Protein AF-A0A3N1GV46-F1 (afdb_monomer)

Nearest PDB structures (foldseek):
  5y3a-assembly1_B  TM=6.938E-01  e=2.138E+00  Homo sapiens
  4il8-assembly1_A  TM=3.872E-01  e=7.064E-01  Pseudomonas aeruginosa PAO1
  7yh1-assembly2_C  TM=5.218E-01  e=3.033E+00  Promethearchaeum syntrophicum
  5mu7-assembly1_B  TM=4.506E-01  e=2.699E+00  Thermochaetoides thermophila DSM 1495
  2jpi-assembly1_A  TM=4.445E-01  e=5.125E+00  Pseudomonas aeruginosa

Organism: NCBI:txid56438

Solvent-accessible surface area (backbone atoms only — not comparable to full-atom values): 10713 Å² total; per-residue (Å²): 141,81,90,79,85,79,88,83,82,91,84,86,89,78,87,88,81,92,84,92,83,83,91,81,85,84,89,85,82,87,80,92,77,90,80,89,81,89,81,92,83,83,88,81,92,72,95,78,88,79,86,77,87,80,80,81,73,91,68,75,96,71,58,92,41,72,55,51,44,48,64,74,74,33,55,74,33,78,91,66,43,47,91,89,59,29,46,24,23,43,43,73,47,49,33,68,58,51,49,56,55,51,49,74,80,43,79,56,83,31,64,53,72,61,96,68,34,34,42,37,34,41,90,66,34,26,44,35,24,24,75,38,99,67,25,15,32,36,34,35,25,45,41,86,66,41,50,83,76,43,39,95,78,38,65,91,57,55,85,133

Radius of gyration: 30.18 Å; Cα contacts (8 Å, |Δi|>4): 181; chains: 1; bounding box: 84×54×60 Å

Structure (mmCIF, N/CA/C/O backbone):
data_AF-A0A3N1GV46-F1
#
_entry.id   AF-A0A3N1GV46-F1
#
loop_
_atom_site.group_PDB
_atom_site.id
_atom_site.type_symbol
_atom_site.label_atom_id
_atom_site.label_alt_id
_atom_site.label_comp_id
_atom_site.label_asym_id
_atom_site.label_entity_id
_atom_site.label_seq_id
_atom_site.pdbx_PDB_ins_code
_atom_site.Cartn_x
_atom_site.Cartn_y
_atom_site.Cartn_z
_atom_site.occupancy
_atom_site.B_iso_or_equiv
_atom_site.auth_seq_id
_atom_site.auth_comp_id
_atom_site.auth_asym_id
_atom_site.auth_atom_id
_atom_site.pdbx_PDB_model_num
ATOM 1 N N . MET A 1 1 ? -39.022 -1.687 -25.847 1.00 42.69 1 MET A N 1
ATOM 2 C CA . MET A 1 1 ? -40.200 -2.051 -25.026 1.00 42.69 1 MET A CA 1
ATOM 3 C C . MET A 1 1 ? -40.190 -1.219 -23.746 1.00 42.69 1 MET A C 1
ATOM 5 O O . MET A 1 1 ? -39.346 -1.447 -22.895 1.00 42.69 1 MET A O 1
ATOM 9 N N . ARG A 1 2 ? -41.051 -0.196 -23.643 1.00 43.94 2 ARG A N 1
ATOM 10 C CA . ARG A 1 2 ? -41.161 0.703 -22.477 1.00 43.94 2 ARG A CA 1
ATOM 11 C C . ARG A 1 2 ? -42.518 0.447 -21.815 1.00 43.94 2 ARG A C 1
ATOM 13 O O . ARG A 1 2 ? -43.544 0.638 -22.466 1.00 43.94 2 ARG A O 1
ATOM 20 N N . LYS A 1 3 ? -42.538 -0.031 -20.566 1.00 54.09 3 LYS A N 1
ATOM 21 C CA . LYS A 1 3 ? -43.788 -0.243 -19.820 1.00 54.09 3 LYS A CA 1
ATOM 22 C C . LYS A 1 3 ? -44.306 1.105 -19.309 1.00 54.09 3 LYS A C 1
ATOM 24 O O . LYS A 1 3 ? -43.687 1.741 -18.465 1.00 54.09 3 LYS A O 1
ATOM 29 N N . ARG A 1 4 ? -45.427 1.529 -19.899 1.00 46.12 4 ARG A N 1
ATOM 30 C CA . ARG A 1 4 ? -46.268 2.671 -19.520 1.00 46.12 4 ARG A CA 1
ATOM 31 C C . ARG A 1 4 ? -47.042 2.319 -18.247 1.00 46.12 4 ARG A C 1
ATOM 33 O O . ARG A 1 4 ? -47.746 1.312 -18.247 1.00 46.12 4 ARG A O 1
ATOM 40 N N . TRP A 1 5 ? -46.976 3.163 -17.224 1.00 51.38 5 TRP A N 1
ATOM 41 C CA . TRP A 1 5 ? -47.964 3.172 -16.144 1.00 51.38 5 TRP A CA 1
ATOM 42 C C . TRP A 1 5 ? -49.120 4.092 -16.556 1.00 51.38 5 TRP A C 1
ATOM 44 O O . TRP A 1 5 ? -48.890 5.229 -16.967 1.00 51.38 5 TRP A O 1
ATOM 54 N N . ARG A 1 6 ? -50.350 3.564 -16.535 1.00 50.12 6 ARG A N 1
ATOM 55 C CA . ARG A 1 6 ? -51.593 4.323 -16.744 1.00 50.12 6 ARG A CA 1
ATOM 56 C C . ARG A 1 6 ? -52.148 4.751 -15.390 1.00 50.12 6 ARG A C 1
ATOM 58 O O . ARG A 1 6 ? -52.250 3.924 -14.490 1.00 50.12 6 ARG A O 1
ATOM 65 N N . ALA A 1 7 ? -52.533 6.018 -15.308 1.00 49.31 7 ALA A N 1
ATOM 66 C CA . ALA A 1 7 ? -53.398 6.563 -14.273 1.00 49.31 7 ALA A CA 1
ATOM 67 C C . ALA A 1 7 ? -54.827 5.997 -14.384 1.00 49.31 7 ALA A C 1
ATOM 69 O O . ALA A 1 7 ? -55.275 5.659 -15.484 1.00 49.31 7 ALA A O 1
ATOM 70 N N . VAL A 1 8 ? -55.532 5.946 -13.252 1.00 47.25 8 VAL A N 1
ATOM 71 C CA . VAL A 1 8 ? -56.985 5.731 -13.136 1.00 47.25 8 VAL A CA 1
ATOM 72 C C . VAL A 1 8 ? -57.537 6.777 -12.142 1.00 47.25 8 VAL A C 1
ATOM 74 O O . VAL A 1 8 ? -56.803 7.131 -11.216 1.00 47.25 8 VAL A O 1
ATOM 77 N N . PRO A 1 9 ? -58.754 7.325 -12.358 1.00 52.25 9 PRO A N 1
ATOM 78 C CA . PRO A 1 9 ? -59.142 8.663 -11.905 1.00 52.25 9 PRO A CA 1
ATOM 79 C C . PRO A 1 9 ? -60.114 8.707 -10.704 1.00 52.25 9 PRO A C 1
ATOM 81 O O . PRO A 1 9 ? -60.875 7.778 -10.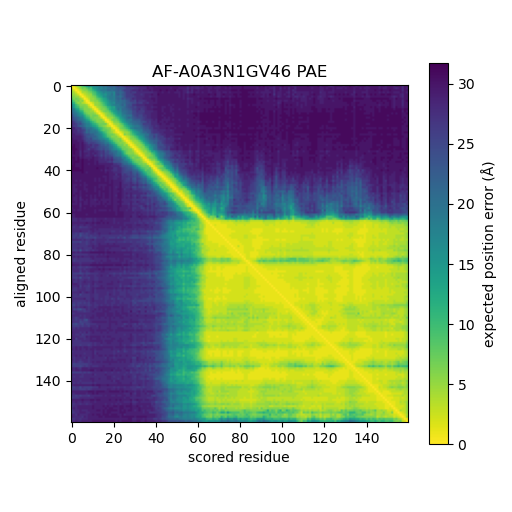467 1.00 52.25 9 PRO A O 1
ATOM 84 N N . GLU A 1 10 ? -60.042 9.834 -9.986 1.00 47.50 10 GLU A N 1
ATOM 85 C CA . GLU A 1 10 ? -61.113 10.784 -9.599 1.00 47.50 10 GLU A CA 1
ATOM 86 C C . GLU A 1 10 ? -62.517 10.289 -9.168 1.00 47.50 10 GLU A C 1
ATOM 88 O O . GLU A 1 10 ? -63.298 9.803 -9.984 1.00 47.50 10 GLU A O 1
ATOM 93 N N . ARG A 1 11 ? -62.880 10.563 -7.902 1.00 40.03 11 ARG A N 1
ATOM 94 C CA . ARG A 1 11 ? -64.019 11.414 -7.450 1.00 40.03 11 ARG A CA 1
ATOM 95 C C . ARG A 1 11 ? -64.126 11.323 -5.919 1.00 40.03 11 ARG A C 1
ATOM 97 O O . ARG A 1 11 ? -64.040 10.220 -5.394 1.00 40.03 11 ARG A O 1
ATOM 104 N N . SER A 1 12 ? -64.127 12.393 -5.124 1.00 45.41 12 SER A N 1
ATOM 105 C CA . SER A 1 12 ? -64.966 13.610 -5.044 1.00 45.41 12 SER A CA 1
ATOM 106 C C . SER A 1 12 ? -66.030 13.490 -3.951 1.00 45.41 12 SER A C 1
ATOM 108 O O . SER A 1 12 ? -66.763 12.509 -3.900 1.00 45.41 12 SER A O 1
ATOM 110 N N . ASP A 1 13 ? -66.116 14.588 -3.196 1.00 40.62 13 ASP A N 1
ATOM 111 C CA . ASP A 1 13 ? -67.254 15.099 -2.422 1.00 40.62 13 ASP A CA 1
ATOM 112 C C . ASP A 1 13 ? -67.422 14.536 -0.996 1.00 40.62 13 ASP A C 1
ATOM 114 O O . ASP A 1 13 ? -67.482 13.336 -0.779 1.00 40.62 13 ASP A O 1
ATOM 118 N N . GLY A 1 14 ? -67.510 15.354 0.054 1.00 38.78 14 GLY A N 1
ATOM 119 C CA . GLY A 1 14 ? -67.586 16.809 0.128 1.00 38.78 14 GLY A CA 1
ATOM 120 C C . GLY A 1 14 ? -67.863 17.272 1.566 1.00 38.78 14 GLY A C 1
ATOM 121 O O . GLY A 1 14 ? -68.133 16.442 2.426 1.00 38.78 14 GLY A O 1
ATOM 122 N N . ALA A 1 15 ? -67.787 18.601 1.743 1.00 37.88 15 ALA A N 1
ATOM 123 C CA . ALA A 1 15 ? -68.471 19.471 2.721 1.00 37.88 15 ALA A CA 1
ATOM 124 C C . ALA A 1 15 ? -68.434 19.074 4.218 1.00 37.88 15 ALA A C 1
ATOM 126 O O . ALA A 1 15 ? -68.828 17.987 4.603 1.00 37.88 15 ALA A O 1
ATOM 127 N N . GLY A 1 16 ? -68.033 19.916 5.168 1.00 35.66 16 GLY A N 1
ATOM 128 C CA . GLY A 1 16 ? -68.146 21.372 5.255 1.00 35.66 16 GLY A CA 1
ATOM 129 C C . GLY A 1 16 ? -68.847 21.710 6.581 1.00 35.66 16 GLY A C 1
ATOM 130 O O . GLY A 1 16 ? -69.889 21.129 6.856 1.00 35.66 16 GLY A O 1
ATOM 131 N N . ALA A 1 17 ? -68.243 22.580 7.397 1.00 41.50 17 ALA A N 1
ATOM 132 C CA . ALA A 1 17 ? -68.831 23.385 8.488 1.00 41.50 17 ALA A CA 1
ATOM 133 C C . ALA A 1 17 ? -67.658 24.137 9.161 1.00 41.50 17 ALA A C 1
ATOM 135 O O . ALA A 1 17 ? -66.679 23.500 9.545 1.00 41.50 17 ALA A O 1
ATOM 136 N N . ASP A 1 18 ? -67.567 25.463 9.006 1.00 39.84 18 ASP A N 1
ATOM 137 C CA . ASP A 1 18 ? -67.978 26.486 9.998 1.00 39.84 18 ASP A CA 1
ATOM 138 C C . ASP A 1 18 ? -67.101 26.454 11.268 1.00 39.84 18 ASP A C 1
ATOM 140 O O . ASP A 1 18 ? -66.971 25.416 11.898 1.00 39.84 18 ASP A O 1
ATOM 144 N N . GLY A 1 19 ? -66.444 27.505 11.761 1.00 37.69 19 GLY A N 1
ATOM 145 C CA . GLY A 1 19 ? -66.450 28.949 11.531 1.00 37.69 19 GLY A CA 1
ATOM 146 C C . GLY A 1 19 ? -65.372 29.593 12.447 1.00 37.69 19 GLY A C 1
ATOM 147 O O . GLY A 1 19 ? -64.599 28.859 13.066 1.00 37.69 19 GLY A O 1
ATOM 148 N N . PRO A 1 20 ? -65.257 30.935 12.520 1.00 54.47 20 PRO A N 1
ATOM 149 C CA . PRO A 1 20 ? -64.061 31.628 13.017 1.00 54.47 20 PRO A CA 1
ATOM 150 C C . PRO A 1 20 ? -64.223 32.284 14.404 1.00 54.47 20 PRO A C 1
ATOM 152 O O . PRO A 1 20 ? -65.126 33.087 14.599 1.00 54.47 20 PRO A O 1
ATOM 155 N N . GLU A 1 21 ? -63.273 32.055 15.315 1.00 47.34 21 GLU A N 1
ATOM 156 C CA . GLU A 1 21 ? -63.052 32.816 16.564 1.00 47.34 21 GLU A CA 1
ATOM 157 C C . GLU A 1 21 ? -61.528 32.775 16.817 1.00 47.34 21 GLU A C 1
ATOM 159 O O . GLU A 1 21 ? -60.940 31.700 16.794 1.00 47.34 21 GLU A O 1
ATOM 164 N N . GLY A 1 22 ? -60.731 33.843 16.867 1.00 38.69 22 GLY A N 1
ATOM 165 C CA . GLY A 1 22 ? -60.801 35.078 17.648 1.00 38.69 22 GLY A CA 1
ATOM 166 C C . GLY A 1 22 ? -59.451 35.182 18.402 1.00 38.69 22 GLY A C 1
ATOM 167 O O . GLY A 1 22 ? -59.038 34.191 19.001 1.00 38.69 22 GLY A O 1
ATOM 168 N N . PRO A 1 23 ? -58.688 36.294 18.347 1.00 50.06 23 PRO A N 1
ATOM 169 C CA . PRO A 1 23 ? -57.376 36.368 18.988 1.00 50.06 23 PRO A CA 1
ATOM 170 C C . PRO A 1 23 ? -57.508 36.813 20.448 1.00 50.06 23 PRO A C 1
ATOM 172 O O . PRO A 1 23 ? -58.008 37.902 20.726 1.00 50.06 23 PRO A O 1
ATOM 175 N N . THR A 1 24 ? -57.003 36.007 21.382 1.00 55.00 24 THR A N 1
ATOM 176 C CA . THR A 1 24 ? -56.784 36.429 22.771 1.00 55.00 24 THR A CA 1
ATOM 177 C C . THR A 1 24 ? -55.295 36.558 23.057 1.00 55.00 24 THR A C 1
ATOM 179 O O . THR A 1 24 ? -54.541 35.586 23.055 1.00 55.00 24 THR A O 1
ATOM 182 N N . ASP A 1 25 ? -54.926 37.812 23.282 1.00 38.62 25 ASP A N 1
ATOM 183 C CA . ASP A 1 25 ? -53.720 38.321 23.919 1.00 38.62 25 ASP A CA 1
ATOM 184 C C . ASP A 1 25 ? -53.505 37.725 25.328 1.00 38.62 25 ASP A C 1
ATOM 186 O O . ASP A 1 25 ? -54.417 37.132 25.904 1.00 38.62 25 ASP A O 1
ATOM 190 N N . SER A 1 26 ? -52.321 37.996 25.889 1.00 41.97 26 SER A N 1
ATOM 191 C CA . SER A 1 26 ? -51.922 38.018 27.309 1.00 41.97 26 SER A CA 1
ATOM 192 C C . SER A 1 26 ? -50.814 37.045 27.761 1.00 41.97 26 SER A C 1
ATOM 194 O O . SER A 1 26 ? -51.025 35.944 28.253 1.00 41.97 26 SER A O 1
ATOM 196 N N . GLY A 1 27 ? -49.579 37.559 27.696 1.00 33.53 27 GLY A N 1
ATOM 197 C CA . GLY A 1 27 ? -48.835 37.915 28.912 1.00 33.53 27 GLY A CA 1
ATOM 198 C C . GLY A 1 27 ? -48.192 36.798 29.747 1.00 33.53 27 GLY A C 1
ATOM 199 O O . GLY A 1 27 ? -48.780 36.310 30.704 1.00 33.53 27 GLY A O 1
ATOM 200 N N . GLY A 1 28 ? -46.896 36.551 29.523 1.00 38.41 28 GLY A N 1
ATOM 201 C CA . GLY A 1 28 ? -46.035 35.766 30.417 1.00 38.41 28 GLY A CA 1
ATOM 202 C C . GLY A 1 28 ? -44.651 36.398 30.564 1.00 38.41 28 GLY A C 1
ATOM 203 O O . GLY A 1 28 ? -43.857 36.435 29.633 1.00 38.41 28 GLY A O 1
ATOM 204 N N . ARG A 1 29 ? -44.394 36.953 31.745 1.00 36.72 29 ARG A N 1
ATOM 205 C CA . ARG A 1 29 ? -43.304 37.864 32.113 1.00 36.72 29 ARG A CA 1
ATOM 206 C C . ARG A 1 29 ? -41.985 37.119 32.400 1.00 36.72 29 ARG A C 1
ATOM 208 O O . ARG A 1 29 ? -42.000 36.104 33.074 1.00 36.72 29 ARG A O 1
ATOM 215 N N . ALA A 1 30 ? -40.872 37.737 31.990 1.00 39.94 30 ALA A N 1
ATOM 216 C CA . ALA A 1 30 ? -39.563 37.798 32.662 1.00 39.94 30 ALA A CA 1
ATOM 217 C C . ALA A 1 30 ? -38.866 36.510 33.166 1.00 39.94 30 ALA A C 1
ATOM 219 O O . ALA A 1 30 ? -39.289 35.907 34.139 1.00 39.94 30 ALA A O 1
ATOM 220 N N . ALA A 1 31 ? -37.639 36.271 32.684 1.00 44.12 31 ALA A N 1
ATOM 221 C CA . ALA A 1 31 ? -36.458 36.162 33.556 1.00 44.12 31 ALA A CA 1
ATOM 222 C C . ALA A 1 31 ? -35.160 36.154 32.733 1.00 44.12 31 ALA A C 1
ATOM 224 O O . ALA A 1 31 ? -34.780 35.164 32.115 1.00 44.12 31 ALA A O 1
ATOM 225 N N .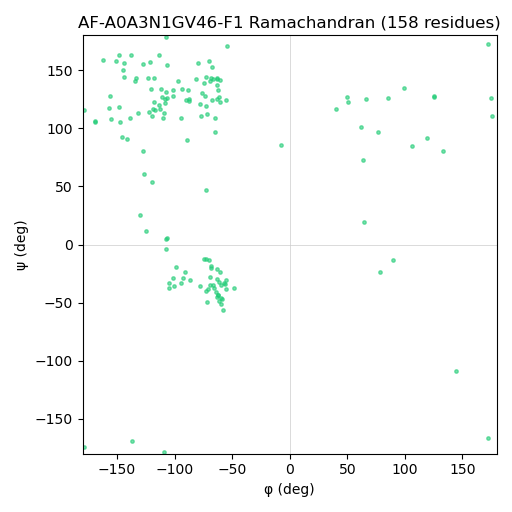 ARG A 1 32 ? -34.431 37.272 32.783 1.00 49.47 32 ARG A N 1
ATOM 226 C CA . ARG A 1 32 ? -32.994 37.297 32.500 1.00 49.47 32 ARG A CA 1
ATOM 227 C C . ARG A 1 32 ? -32.280 36.530 33.614 1.00 49.47 32 ARG A C 1
ATOM 229 O O . ARG A 1 32 ? -32.384 36.932 34.768 1.00 49.47 32 ARG A O 1
ATOM 236 N N . ARG A 1 33 ? -31.485 35.516 33.274 1.00 43.81 33 ARG A N 1
ATOM 237 C CA . ARG A 1 33 ? -30.316 35.107 34.070 1.00 43.81 33 ARG A CA 1
ATOM 238 C C . ARG A 1 33 ? -29.176 34.716 33.140 1.00 43.81 33 ARG A C 1
ATOM 240 O O . ARG A 1 33 ? -29.018 33.573 32.741 1.00 43.81 33 ARG A O 1
ATOM 247 N N . THR A 1 34 ? -28.357 35.708 32.824 1.00 53.00 34 THR A N 1
ATOM 248 C CA . THR A 1 34 ? -26.931 35.501 32.588 1.00 53.00 34 THR A CA 1
ATOM 249 C C . THR A 1 34 ? -26.308 34.936 33.858 1.00 53.00 34 THR A C 1
ATOM 251 O O . THR A 1 34 ? -26.364 35.607 34.886 1.00 53.00 34 THR A O 1
ATOM 254 N N . LEU A 1 35 ? -25.665 33.772 33.798 1.00 49.88 35 LEU A N 1
ATOM 255 C CA . LEU A 1 35 ? -24.531 33.481 34.669 1.00 49.88 35 LEU A CA 1
ATOM 256 C C . LEU A 1 35 ? -23.635 32.412 34.053 1.00 49.88 35 LEU A C 1
ATOM 258 O O . LEU A 1 35 ? -24.062 31.355 33.602 1.00 49.88 35 LEU A O 1
ATOM 262 N N . ARG A 1 36 ? -22.365 32.793 34.008 1.00 51.75 36 ARG A N 1
ATOM 263 C CA . ARG A 1 36 ? -21.207 32.051 33.543 1.00 51.75 36 ARG A CA 1
ATOM 264 C C . ARG A 1 36 ? -20.988 30.818 34.421 1.00 51.75 36 ARG A C 1
ATOM 266 O O . ARG A 1 36 ? -21.069 30.922 35.639 1.00 51.75 36 ARG A O 1
ATOM 273 N N . GLY A 1 37 ? -20.574 29.719 33.802 1.00 39.81 37 GLY A N 1
ATOM 274 C CA . GLY A 1 37 ? -19.988 28.571 34.485 1.00 39.81 37 GLY A CA 1
ATOM 275 C C . GLY A 1 37 ? -18.914 27.937 33.609 1.00 39.81 37 GLY A C 1
ATOM 276 O O . GLY A 1 37 ? -19.216 27.110 32.760 1.00 39.81 37 GLY A O 1
ATOM 277 N N . ARG A 1 38 ? -17.658 28.362 33.789 1.00 53.47 38 ARG A N 1
ATOM 278 C CA . ARG A 1 38 ? -16.471 27.579 33.407 1.00 53.47 38 ARG A CA 1
ATOM 279 C C . ARG A 1 38 ? -16.305 26.490 34.468 1.00 53.47 38 ARG A C 1
ATOM 281 O O . ARG A 1 38 ? -16.291 26.824 35.648 1.00 53.47 38 ARG A O 1
ATOM 288 N N . GLY A 1 39 ? -16.136 25.237 34.061 1.00 41.19 39 GLY A N 1
ATOM 289 C CA . GLY A 1 39 ? -15.807 24.136 34.968 1.00 41.19 39 GLY A CA 1
ATOM 290 C C . GLY A 1 39 ? -15.642 22.824 34.211 1.00 41.19 39 GLY A C 1
ATOM 291 O O . GLY A 1 39 ? -16.573 22.361 33.570 1.00 41.19 39 GLY A O 1
ATOM 292 N N . LEU A 1 40 ? -14.426 22.289 34.247 1.00 60.31 40 LEU A N 1
ATOM 293 C CA . LEU A 1 40 ? -13.929 21.120 33.525 1.00 60.31 40 LEU A CA 1
ATOM 294 C C . LEU A 1 40 ? -14.462 19.798 34.107 1.00 60.31 40 LEU A C 1
ATOM 296 O O . LEU A 1 40 ? -14.432 19.610 35.317 1.00 60.31 40 LEU A O 1
ATOM 300 N N . ALA A 1 41 ? -14.818 18.859 33.232 1.00 46.91 41 ALA A N 1
ATOM 301 C CA . ALA A 1 41 ? -14.753 17.406 33.435 1.00 46.91 41 ALA A CA 1
ATOM 302 C C . ALA A 1 41 ? -14.705 16.800 32.015 1.00 46.91 41 ALA A C 1
ATOM 304 O O . ALA A 1 41 ? -15.564 17.103 31.200 1.00 46.91 41 ALA A O 1
ATOM 305 N N . GLY A 1 42 ? -13.682 16.086 31.553 1.00 39.84 42 GLY A N 1
ATOM 306 C CA . GLY A 1 42 ? -12.924 15.055 32.245 1.00 39.84 42 GLY A CA 1
ATOM 307 C C . GLY A 1 42 ? -13.345 13.698 31.674 1.00 39.84 42 GLY A C 1
ATOM 308 O O . GLY A 1 42 ? -14.238 13.075 32.220 1.00 39.84 42 GLY A O 1
ATOM 309 N N . GLY A 1 43 ? -12.720 13.290 30.562 1.00 48.47 43 GLY A N 1
ATOM 310 C CA . GLY A 1 43 ? -12.551 11.894 30.133 1.00 48.47 43 GLY A CA 1
ATOM 311 C C . GLY A 1 43 ? -13.791 11.037 29.838 1.00 48.47 43 GLY A C 1
ATOM 312 O O . GLY A 1 43 ? -14.321 10.388 30.727 1.00 48.47 43 GLY A O 1
ATOM 313 N N . ALA A 1 44 ? -14.112 10.873 28.552 1.00 46.44 44 ALA A N 1
ATOM 314 C CA . ALA A 1 44 ? -14.595 9.598 28.013 1.00 46.44 44 ALA A CA 1
ATOM 315 C C . ALA A 1 44 ? -14.293 9.532 26.508 1.00 46.44 44 ALA A C 1
ATOM 317 O O . ALA A 1 44 ? -14.876 10.244 25.694 1.00 46.44 44 ALA A O 1
ATOM 318 N N . VAL A 1 45 ? -13.324 8.691 26.163 1.00 54.53 45 VAL A N 1
ATOM 319 C CA . VAL A 1 45 ? -12.976 8.279 24.804 1.00 54.53 45 VAL A CA 1
ATOM 320 C C . VAL A 1 45 ? -14.175 7.571 24.175 1.00 54.53 45 VAL A C 1
ATOM 322 O O . VAL A 1 45 ? -14.649 6.580 24.723 1.00 54.53 45 VAL A O 1
ATOM 325 N N . LEU A 1 46 ? -14.615 8.011 22.995 1.00 41.50 46 LEU A N 1
ATOM 326 C CA . LEU A 1 46 ? -15.357 7.146 22.083 1.00 41.50 46 LEU A CA 1
ATOM 327 C C . LEU A 1 46 ? -15.045 7.539 20.639 1.00 41.50 46 LEU A C 1
ATOM 329 O O . LEU A 1 46 ? -15.468 8.585 20.162 1.00 41.50 46 LEU A O 1
ATOM 333 N N . PHE A 1 47 ? -14.237 6.698 19.994 1.00 49.62 47 PHE A N 1
ATOM 334 C CA . PHE A 1 47 ? -14.027 6.551 18.552 1.00 49.62 47 PHE A CA 1
ATOM 335 C C . PHE A 1 47 ? -14.978 7.357 17.647 1.00 49.62 47 PHE A C 1
ATOM 337 O O . PHE A 1 47 ? -15.957 6.834 17.123 1.00 49.62 47 PHE A O 1
ATOM 344 N N . LEU A 1 48 ? -14.628 8.616 17.394 1.00 45.66 48 LEU A N 1
ATOM 345 C CA . LEU A 1 48 ? -15.238 9.447 16.358 1.00 45.66 48 LEU A CA 1
ATOM 346 C C . LEU A 1 48 ? -14.141 10.019 15.458 1.00 45.66 48 LEU A C 1
ATOM 348 O O . LEU A 1 48 ? -13.958 11.222 15.328 1.00 45.66 48 LEU A O 1
ATOM 352 N N . VAL A 1 49 ? -13.404 9.115 14.817 1.00 46.44 49 VAL A N 1
ATOM 353 C CA . VAL A 1 49 ? -12.785 9.400 13.515 1.00 46.44 49 VAL A CA 1
ATOM 354 C C . VAL A 1 49 ? -13.345 8.388 12.517 1.00 46.44 49 VAL A C 1
ATOM 356 O O . VAL A 1 49 ? -12.633 7.628 11.874 1.00 46.44 49 VAL A O 1
ATOM 359 N N . VAL A 1 50 ? -14.674 8.328 12.443 1.00 55.31 50 VAL A N 1
ATOM 360 C CA . VAL A 1 50 ? -15.379 7.800 11.276 1.00 55.31 50 VAL A CA 1
ATOM 361 C C . VAL A 1 50 ? -16.034 9.006 10.632 1.00 55.31 50 VAL A C 1
ATOM 363 O O . VAL A 1 50 ? -16.967 9.578 11.188 1.00 55.31 50 VAL A O 1
ATOM 366 N N . GLY A 1 51 ? -15.505 9.406 9.481 1.00 50.56 51 GLY A N 1
ATOM 367 C CA . GLY A 1 51 ? -16.097 10.454 8.662 1.00 50.56 51 GLY A CA 1
ATOM 368 C C . GLY A 1 51 ? -15.083 11.480 8.190 1.00 50.56 51 GLY A C 1
ATOM 369 O O . GLY A 1 51 ? -15.014 12.570 8.738 1.00 50.56 51 GLY A O 1
ATOM 370 N N . LEU A 1 52 ? -14.339 11.149 7.136 1.00 48.03 52 LEU A N 1
ATOM 371 C CA . LEU A 1 52 ? -14.591 11.776 5.839 1.00 48.03 52 LEU A CA 1
ATOM 372 C C . LEU A 1 52 ? -13.794 11.029 4.765 1.00 48.03 52 LEU A C 1
ATOM 374 O O . LEU A 1 52 ? -12.578 11.152 4.657 1.00 48.03 52 LEU A O 1
ATOM 378 N N . VAL A 1 53 ? -14.508 10.237 3.969 1.00 54.56 53 VAL A N 1
ATOM 379 C CA . VAL A 1 53 ? -14.029 9.767 2.669 1.00 54.56 53 VAL A CA 1
ATOM 380 C C . VAL A 1 53 ? -13.898 11.002 1.780 1.00 54.56 53 VAL A C 1
ATOM 382 O O . VAL A 1 53 ? -14.910 11.576 1.384 1.00 54.56 53 VAL A O 1
ATOM 385 N N . LEU A 1 54 ? -12.673 11.419 1.461 1.00 54.44 54 LEU A N 1
ATOM 386 C CA . LEU A 1 54 ? -12.442 12.322 0.337 1.00 54.44 54 LEU A CA 1
ATOM 387 C C . LEU A 1 54 ? -12.218 11.477 -0.913 1.00 54.44 54 LEU A C 1
ATOM 389 O O . LEU A 1 54 ? -11.104 11.085 -1.252 1.00 54.44 54 LEU A O 1
ATOM 393 N N . ALA A 1 55 ? -13.321 11.187 -1.597 1.00 54.44 55 ALA A N 1
ATOM 394 C CA . ALA A 1 55 ? -13.279 10.804 -2.993 1.00 54.44 55 ALA A CA 1
ATOM 395 C C . ALA A 1 55 ? -12.957 12.055 -3.835 1.00 54.44 55 ALA A C 1
ATOM 397 O O . ALA A 1 55 ? -13.720 13.017 -3.845 1.00 54.44 55 ALA A O 1
ATOM 398 N N . VAL A 1 56 ? -11.831 11.983 -4.551 1.00 51.72 56 VAL A N 1
ATOM 399 C CA . VAL A 1 56 ? -11.450 12.773 -5.737 1.00 51.72 56 VAL A CA 1
ATOM 400 C C . VAL A 1 56 ? -11.294 14.288 -5.527 1.00 51.72 56 VAL A C 1
ATOM 402 O O . VAL A 1 56 ? -12.056 15.091 -6.058 1.00 51.72 56 VAL A O 1
ATOM 405 N N . LEU A 1 57 ? -10.217 14.695 -4.847 1.00 49.16 57 LEU A N 1
ATOM 406 C CA . LEU A 1 57 ? -9.567 15.966 -5.184 1.00 49.16 57 LEU A CA 1
ATOM 407 C C . LEU A 1 57 ? -8.520 15.698 -6.281 1.00 49.16 57 LEU A C 1
ATOM 409 O O . LEU A 1 57 ? -7.732 14.762 -6.118 1.00 49.16 57 LEU A O 1
ATOM 413 N N . PRO A 1 58 ? -8.447 16.493 -7.366 1.00 45.28 58 PRO A N 1
ATOM 414 C CA . PRO A 1 58 ? -7.239 16.549 -8.177 1.00 45.28 58 PRO A CA 1
ATOM 415 C C . PRO A 1 58 ? -6.135 17.140 -7.294 1.00 45.28 58 PRO A C 1
ATOM 417 O O . PRO A 1 58 ? -6.073 18.349 -7.074 1.00 45.28 58 PRO A O 1
ATOM 420 N N . LEU A 1 59 ? -5.323 16.271 -6.692 1.00 56.81 59 LEU A N 1
ATOM 421 C CA . LEU A 1 59 ? -4.171 16.705 -5.915 1.00 56.81 59 LEU A CA 1
ATOM 422 C C . LEU A 1 59 ? -3.133 17.299 -6.877 1.00 56.81 59 LEU A C 1
ATOM 424 O O . LEU A 1 59 ? -2.957 16.782 -7.983 1.00 56.81 59 LEU A O 1
ATOM 428 N N . PRO A 1 60 ? -2.457 18.391 -6.488 1.00 45.94 60 PRO A N 1
ATOM 429 C CA . PRO A 1 60 ? -1.387 18.945 -7.295 1.00 45.94 60 PRO A CA 1
ATOM 430 C C . PRO A 1 60 ? -0.261 17.897 -7.374 1.00 45.94 60 PRO A C 1
ATOM 432 O O . PRO A 1 60 ? 0.019 17.202 -6.395 1.00 45.94 60 PRO A O 1
ATOM 435 N N . VAL A 1 61 ? 0.296 17.727 -8.576 1.00 53.25 61 VAL A N 1
ATOM 436 C CA . VAL A 1 61 ? 1.186 16.634 -9.025 1.00 53.25 61 VAL A CA 1
ATOM 437 C C . VAL A 1 61 ? 2.596 16.748 -8.419 1.00 53.25 61 VAL A C 1
ATOM 439 O O . VAL A 1 61 ? 3.605 16.703 -9.114 1.00 53.25 61 VAL A O 1
ATOM 442 N N . ASN A 1 62 ? 2.668 16.975 -7.112 1.00 53.19 62 ASN A N 1
ATOM 443 C CA . ASN A 1 62 ? 3.895 17.170 -6.345 1.00 53.19 62 ASN A CA 1
ATOM 444 C C . ASN A 1 62 ? 4.009 16.193 -5.171 1.00 53.19 62 ASN A C 1
ATOM 446 O O . ASN A 1 62 ? 4.890 16.354 -4.331 1.00 53.19 62 ASN A O 1
ATOM 450 N N . ASP A 1 63 ? 3.160 15.166 -5.126 1.00 60.78 63 ASP A N 1
ATOM 451 C CA . ASP A 1 63 ? 3.469 13.977 -4.339 1.00 60.78 63 ASP A CA 1
ATOM 452 C C . ASP A 1 63 ? 4.596 13.255 -5.103 1.00 60.78 63 ASP A C 1
ATOM 454 O O . ASP A 1 63 ? 4.410 12.848 -6.248 1.00 60.78 63 ASP A O 1
ATOM 458 N N . LEU A 1 64 ? 5.804 13.216 -4.531 1.00 74.12 64 LEU A N 1
ATOM 459 C CA . LEU A 1 64 ? 7.025 12.764 -5.218 1.00 74.12 64 LEU A CA 1
ATOM 460 C C . LEU A 1 64 ? 7.076 11.238 -5.380 1.00 74.12 64 LEU A C 1
ATOM 462 O O . LEU A 1 64 ? 7.899 10.724 -6.139 1.00 74.12 64 LEU A O 1
ATOM 466 N N . SER A 1 65 ? 6.197 10.518 -4.679 1.00 86.62 65 SER A N 1
ATOM 467 C CA . SER A 1 65 ? 6.154 9.063 -4.665 1.00 86.62 65 SER A CA 1
ATOM 468 C C . SER A 1 65 ? 4.741 8.502 -4.405 1.00 86.62 65 SER A C 1
ATOM 470 O O . SER A 1 65 ? 3.894 9.174 -3.803 1.00 86.62 65 SER A O 1
ATOM 472 N N . PRO A 1 66 ? 4.471 7.241 -4.800 1.00 90.06 66 PRO A N 1
ATOM 473 C CA . PRO A 1 66 ? 3.251 6.522 -4.428 1.00 90.06 66 PRO A CA 1
ATOM 474 C C . PRO A 1 66 ? 3.064 6.418 -2.909 1.00 90.06 66 PRO A C 1
ATOM 476 O O . PRO A 1 66 ? 1.928 6.450 -2.431 1.00 90.06 66 PRO A O 1
ATOM 479 N N . GLY A 1 67 ? 4.161 6.312 -2.149 1.00 92.19 67 GLY A N 1
ATOM 480 C CA . GLY A 1 67 ? 4.125 6.303 -0.690 1.00 92.19 67 GLY A CA 1
ATOM 481 C C . GLY A 1 67 ? 3.599 7.615 -0.109 1.00 92.19 67 GLY A C 1
ATOM 482 O O . GLY A 1 67 ? 2.710 7.586 0.741 1.00 92.19 67 GLY A O 1
ATOM 483 N N . ASP A 1 68 ? 4.060 8.759 -0.622 1.00 91.00 68 ASP A N 1
ATOM 484 C CA . ASP A 1 68 ? 3.580 10.083 -0.197 1.00 91.00 68 ASP A CA 1
ATOM 485 C C . ASP A 1 68 ? 2.096 10.278 -0.527 1.00 91.00 68 ASP A C 1
ATOM 487 O O . ASP A 1 68 ? 1.324 10.781 0.296 1.00 91.00 68 ASP A O 1
ATOM 491 N N . TYR A 1 69 ? 1.674 9.817 -1.710 1.00 91.00 69 TYR A N 1
ATOM 492 C CA . TYR A 1 69 ? 0.265 9.822 -2.094 1.00 91.00 69 TYR A CA 1
ATOM 493 C C . TYR A 1 69 ? -0.585 9.016 -1.105 1.00 91.00 69 TYR A C 1
ATOM 495 O O . TYR A 1 69 ? -1.619 9.508 -0.643 1.00 91.00 69 TYR A O 1
ATOM 503 N N . VAL A 1 70 ? -0.153 7.802 -0.741 1.00 94.12 70 VAL A N 1
ATOM 504 C CA . VAL A 1 70 ? -0.860 6.988 0.258 1.00 94.12 70 VAL A CA 1
ATOM 505 C C . VAL A 1 70 ? -0.876 7.702 1.611 1.00 94.12 70 VAL A C 1
ATOM 507 O O . VAL A 1 70 ? -1.927 7.790 2.247 1.00 94.12 70 VAL A O 1
ATOM 510 N N . ALA A 1 71 ? 0.255 8.279 2.015 1.00 93.44 71 ALA A N 1
ATOM 511 C CA . ALA A 1 71 ? 0.394 8.952 3.297 1.00 93.44 71 ALA A CA 1
ATOM 512 C C . ALA A 1 71 ? -0.567 10.125 3.490 1.00 93.44 71 ALA A C 1
ATOM 514 O O . ALA A 1 71 ? -1.053 10.368 4.595 1.00 93.44 71 ALA A O 1
ATOM 515 N N . LYS A 1 72 ? -0.846 10.835 2.402 1.00 91.88 72 LYS A N 1
ATOM 516 C CA . LYS A 1 72 ? -1.743 11.987 2.356 1.00 91.88 72 LYS A CA 1
ATOM 517 C C . LYS A 1 72 ? -3.206 11.603 2.146 1.00 91.88 72 LYS A C 1
ATOM 519 O O . LYS A 1 72 ? -4.094 12.318 2.605 1.00 91.88 72 LYS A O 1
ATOM 524 N N . SER A 1 73 ? -3.458 10.502 1.440 1.00 91.50 73 SER A N 1
ATOM 525 C CA . SER A 1 73 ? -4.806 10.106 1.012 1.00 91.50 73 SER A CA 1
ATOM 526 C C . SER A 1 73 ? -5.524 9.196 2.005 1.00 91.50 73 SER A C 1
ATOM 528 O O . SER A 1 73 ? -6.754 9.146 1.997 1.00 91.50 73 SER A O 1
ATOM 530 N N . TYR A 1 74 ? -4.787 8.472 2.852 1.00 94.25 74 TYR A N 1
ATOM 531 C CA . TYR A 1 74 ? -5.354 7.467 3.750 1.00 94.25 74 TYR A CA 1
ATOM 532 C C . TYR A 1 74 ? -5.017 7.758 5.224 1.00 94.25 74 TYR A C 1
ATOM 534 O O . TYR A 1 74 ? -3.912 8.205 5.531 1.00 94.25 74 TYR A O 1
ATOM 542 N N . PRO A 1 75 ? -5.936 7.488 6.171 1.00 94.81 75 PRO A N 1
ATOM 543 C CA . PRO A 1 75 ? -5.656 7.619 7.601 1.00 94.81 75 PRO A CA 1
ATOM 544 C C . PRO A 1 75 ? -4.545 6.668 8.072 1.00 94.81 75 PRO A C 1
ATOM 546 O O . PRO A 1 75 ? -4.604 5.472 7.782 1.00 94.81 75 PRO A O 1
ATOM 549 N N . ARG A 1 76 ? -3.570 7.172 8.847 1.00 96.69 76 ARG A N 1
ATOM 550 C CA . ARG A 1 76 ? -2.532 6.352 9.508 1.00 96.69 76 ARG A CA 1
ATOM 551 C C . ARG A 1 76 ? -3.153 5.388 10.521 1.00 96.69 76 ARG A C 1
ATOM 553 O O . ARG A 1 76 ? -4.054 5.769 11.264 1.00 96.69 76 ARG A O 1
ATOM 560 N N . SER A 1 77 ? -2.591 4.184 10.614 1.00 95.75 77 SER A N 1
ATOM 561 C CA . SER A 1 77 ? -2.866 3.227 11.692 1.00 95.75 77 SER A CA 1
ATOM 562 C C . SER A 1 77 ? -1.566 2.739 12.338 1.00 95.75 77 SER A C 1
ATOM 564 O O . SER A 1 77 ? -1.094 1.652 12.024 1.00 95.75 77 SER A O 1
ATOM 566 N N . PRO A 1 78 ? -0.963 3.517 13.255 1.00 94.31 78 PRO A N 1
ATOM 567 C CA . PRO A 1 78 ? 0.334 3.170 13.845 1.00 94.31 78 PRO A CA 1
ATOM 568 C C . PRO A 1 78 ? 0.339 1.842 14.614 1.00 94.31 78 PRO A C 1
ATOM 570 O O . PRO A 1 78 ? 1.384 1.227 14.781 1.00 94.31 78 PRO A O 1
ATOM 573 N N . ALA A 1 79 ? -0.829 1.392 15.087 1.00 93.44 79 ALA A N 1
ATOM 574 C CA . ALA A 1 79 ? -0.979 0.113 15.778 1.00 93.44 79 ALA A CA 1
ATOM 575 C C . ALA A 1 79 ? -0.764 -1.105 14.858 1.00 93.44 79 ALA A C 1
ATOM 577 O O . ALA A 1 79 ? -0.529 -2.200 15.363 1.00 93.44 79 ALA A O 1
ATOM 578 N N . ASP A 1 80 ? -0.842 -0.913 13.538 1.00 95.25 80 ASP A N 1
ATOM 579 C CA . ASP A 1 80 ? -0.672 -1.957 12.525 1.00 95.25 80 ASP A CA 1
ATOM 580 C C . ASP A 1 80 ? 0.675 -1.842 11.772 1.00 95.25 80 ASP A C 1
ATOM 582 O O . ASP A 1 80 ? 0.902 -2.584 10.813 1.00 95.25 80 ASP A O 1
ATOM 586 N N . ASP A 1 81 ? 1.566 -0.919 12.175 1.00 95.62 81 ASP A N 1
ATOM 587 C CA . ASP A 1 81 ? 2.916 -0.787 11.603 1.00 95.62 81 ASP A CA 1
ATOM 588 C C . ASP A 1 81 ? 3.710 -2.096 11.833 1.00 95.62 81 ASP A C 1
ATOM 590 O O . ASP A 1 81 ? 3.619 -2.721 12.895 1.00 95.62 81 ASP A O 1
ATOM 594 N N . ILE A 1 82 ? 4.521 -2.526 10.856 1.00 93.31 82 ILE A N 1
ATOM 595 C CA . ILE A 1 82 ? 5.267 -3.795 10.944 1.00 93.31 82 ILE A CA 1
ATOM 596 C C . ILE A 1 82 ? 6.774 -3.552 10.884 1.00 93.31 82 ILE A C 1
ATOM 598 O O . ILE A 1 82 ? 7.322 -3.147 9.863 1.00 93.31 82 ILE A O 1
ATOM 602 N N . GLY A 1 83 ? 7.469 -3.899 11.969 1.00 86.25 83 GLY A N 1
ATOM 603 C CA . GLY A 1 83 ? 8.934 -3.939 12.011 1.00 86.25 83 GLY A CA 1
ATOM 604 C C . GLY A 1 83 ? 9.628 -2.587 11.825 1.00 86.25 83 GLY A C 1
ATOM 605 O O . GLY A 1 83 ? 10.792 -2.582 11.464 1.00 86.25 83 GLY A O 1
ATOM 606 N N . GLY A 1 84 ? 8.935 -1.462 12.038 1.00 85.81 84 GLY A N 1
ATOM 607 C CA . GLY A 1 84 ? 9.488 -0.105 11.904 1.00 85.81 84 GLY A CA 1
ATOM 608 C C . GLY A 1 84 ? 9.608 0.410 10.465 1.00 85.81 84 GLY A C 1
ATOM 609 O O . GLY A 1 84 ? 9.565 1.619 10.261 1.00 85.81 84 GLY A O 1
ATOM 610 N N . ASP A 1 85 ? 9.682 -0.489 9.485 1.00 91.06 85 ASP A N 1
ATOM 611 C CA . ASP A 1 85 ? 9.855 -0.143 8.069 1.00 91.06 85 ASP A CA 1
ATOM 612 C C . ASP A 1 85 ? 8.529 -0.060 7.300 1.00 91.06 85 ASP A C 1
ATOM 614 O O . ASP A 1 85 ? 8.389 0.744 6.376 1.00 91.06 85 ASP A O 1
ATOM 618 N N . ALA A 1 86 ? 7.548 -0.893 7.666 1.00 95.00 86 ALA A N 1
ATOM 619 C CA . ALA A 1 86 ? 6.246 -0.926 7.010 1.00 95.00 86 ALA A CA 1
ATOM 620 C C . ALA A 1 86 ? 5.243 -0.045 7.757 1.00 95.00 86 ALA A C 1
ATOM 622 O O . ALA A 1 86 ? 4.773 -0.385 8.846 1.00 95.00 86 ALA A O 1
ATOM 623 N N . VAL A 1 87 ? 4.904 1.077 7.134 1.00 97.44 87 VAL A N 1
ATOM 624 C CA . VAL A 1 87 ? 4.009 2.103 7.657 1.00 97.44 87 VAL A CA 1
ATOM 625 C C . VAL A 1 87 ? 2.572 1.793 7.247 1.00 97.44 87 VAL A C 1
ATOM 627 O O . VAL A 1 87 ? 2.269 1.655 6.061 1.00 97.44 87 VAL A O 1
ATOM 630 N N . ALA A 1 88 ? 1.676 1.700 8.222 1.00 97.50 88 ALA A N 1
ATOM 631 C CA . ALA A 1 88 ? 0.297 1.292 8.033 1.00 97.50 88 ALA A CA 1
ATOM 632 C C . ALA A 1 88 ? -0.687 2.463 7.909 1.00 97.50 88 ALA A C 1
ATOM 634 O O . ALA A 1 88 ? -0.644 3.467 8.635 1.00 97.50 88 ALA A O 1
ATOM 635 N N . TYR A 1 89 ? -1.643 2.270 7.007 1.00 97.25 89 TYR A N 1
ATOM 636 C CA . TYR A 1 89 ? -2.772 3.140 6.716 1.00 97.25 89 TYR A CA 1
ATOM 637 C C . TYR A 1 89 ? -4.033 2.304 6.513 1.00 97.25 89 TYR A C 1
ATOM 639 O O . TYR A 1 89 ? -3.960 1.102 6.273 1.00 97.25 89 TYR A O 1
ATOM 647 N N . THR A 1 90 ? -5.209 2.918 6.585 1.00 97.31 90 THR A N 1
ATOM 648 C CA . THR A 1 90 ? -6.482 2.192 6.467 1.00 97.31 90 THR A CA 1
ATOM 649 C C . THR A 1 90 ? -7.399 2.792 5.414 1.00 97.31 90 THR A C 1
ATOM 651 O O . THR A 1 90 ? -7.312 3.965 5.067 1.00 97.31 90 THR A O 1
ATOM 654 N N . SER A 1 91 ? -8.301 1.974 4.883 1.00 95.56 91 SER A N 1
ATOM 655 C CA . SER A 1 91 ? -9.379 2.429 4.008 1.00 95.56 91 SER A CA 1
ATOM 656 C C . SER A 1 91 ? -10.641 1.613 4.274 1.00 95.56 91 SER A C 1
ATOM 658 O O . SER A 1 91 ? -10.528 0.410 4.506 1.00 95.56 91 SER A O 1
ATOM 660 N N . PRO A 1 92 ? -11.844 2.212 4.203 1.00 95.81 92 PRO A N 1
ATOM 661 C CA . PRO A 1 92 ? -13.089 1.453 4.282 1.00 95.81 92 PRO A CA 1
ATOM 662 C C . PRO A 1 92 ? -13.380 0.634 3.012 1.00 95.81 92 PRO A C 1
ATOM 664 O O . PRO A 1 92 ? -14.280 -0.201 2.998 1.00 95.81 92 PRO A O 1
ATOM 667 N N . LEU A 1 93 ? -12.646 0.886 1.926 1.00 95.81 93 LEU A N 1
ATOM 668 C CA . LEU A 1 93 ? -12.818 0.201 0.647 1.00 95.81 93 LEU A CA 1
ATOM 669 C C . LEU A 1 93 ? -12.138 -1.177 0.662 1.00 95.81 93 LEU A C 1
ATOM 671 O O . LEU A 1 93 ? -11.201 -1.380 1.441 1.00 95.81 93 LEU A O 1
ATOM 675 N N . PRO A 1 94 ? -12.565 -2.129 -0.189 1.00 95.44 94 PRO A N 1
ATOM 676 C CA . PRO A 1 94 ? -11.893 -3.418 -0.325 1.00 9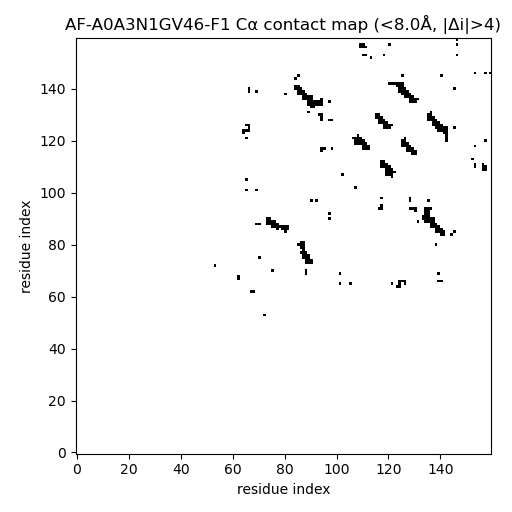5.44 94 PRO A CA 1
ATOM 677 C C . PRO A 1 94 ? -10.520 -3.279 -1.014 1.00 95.44 94 PRO A C 1
ATOM 679 O O . PRO A 1 94 ? -10.309 -2.325 -1.772 1.00 95.44 94 PRO A O 1
ATOM 682 N N . PRO A 1 95 ? -9.594 -4.242 -0.821 1.00 96.31 95 PRO A N 1
ATOM 683 C CA . PRO A 1 95 ? -8.216 -4.117 -1.305 1.00 96.31 95 PRO A CA 1
ATOM 684 C C . PRO A 1 95 ? -8.079 -3.843 -2.804 1.00 96.31 95 PRO A C 1
ATOM 686 O O . PRO A 1 95 ? -7.236 -3.051 -3.222 1.00 96.31 95 PRO A O 1
ATOM 689 N N . THR A 1 96 ? -8.934 -4.463 -3.617 1.00 95.25 96 THR A N 1
ATOM 690 C CA . THR A 1 96 ? -8.947 -4.297 -5.075 1.00 95.25 96 THR A CA 1
ATOM 691 C C . THR A 1 96 ? -9.332 -2.885 -5.500 1.00 95.25 96 THR A C 1
ATOM 693 O O . THR A 1 96 ? -8.750 -2.355 -6.442 1.00 95.25 96 THR A O 1
ATOM 696 N N . ASP A 1 97 ? -10.261 -2.248 -4.789 1.00 96.12 97 ASP A N 1
ATOM 697 C CA . ASP A 1 97 ? -10.742 -0.905 -5.126 1.00 96.12 97 ASP A CA 1
ATOM 698 C C . ASP A 1 97 ? -9.737 0.161 -4.686 1.00 96.12 97 ASP A C 1
ATOM 700 O O . ASP A 1 97 ? -9.512 1.150 -5.390 1.00 96.12 97 ASP A O 1
ATOM 704 N N . VAL A 1 98 ? -9.074 -0.064 -3.547 1.00 96.44 98 VAL A N 1
ATOM 705 C CA . VAL A 1 98 ? -7.932 0.751 -3.116 1.00 96.44 98 VAL A CA 1
ATOM 706 C C . VAL A 1 98 ? -6.806 0.650 -4.143 1.00 96.44 98 VAL A C 1
ATOM 708 O O . VAL A 1 98 ? -6.317 1.679 -4.606 1.00 96.44 98 VAL A O 1
ATOM 711 N N . ALA A 1 99 ? -6.449 -0.564 -4.575 1.00 95.69 99 ALA A N 1
ATOM 712 C CA . ALA A 1 99 ? -5.430 -0.773 -5.601 1.00 95.69 99 ALA A CA 1
ATOM 713 C C . ALA A 1 99 ? -5.803 -0.082 -6.920 1.00 95.69 99 ALA A C 1
ATOM 715 O O . ALA A 1 99 ? -4.988 0.636 -7.497 1.00 95.69 99 ALA A O 1
ATOM 716 N N . ALA A 1 100 ? -7.051 -0.229 -7.374 1.00 94.50 100 ALA A N 1
ATOM 717 C CA . ALA A 1 100 ? -7.556 0.442 -8.569 1.00 94.50 100 ALA A CA 1
ATOM 718 C C . ALA A 1 100 ? -7.520 1.973 -8.440 1.00 94.50 100 ALA A C 1
ATOM 720 O O . ALA A 1 100 ? -7.326 2.676 -9.426 1.00 94.50 100 ALA A O 1
ATOM 721 N N . THR A 1 101 ? -7.699 2.510 -7.233 1.00 93.56 101 THR A N 1
ATOM 722 C CA . THR A 1 101 ? -7.605 3.952 -6.982 1.00 93.56 101 THR A CA 1
ATOM 723 C C . THR A 1 101 ? -6.164 4.434 -7.069 1.00 93.56 101 THR A C 1
ATOM 725 O O . THR A 1 101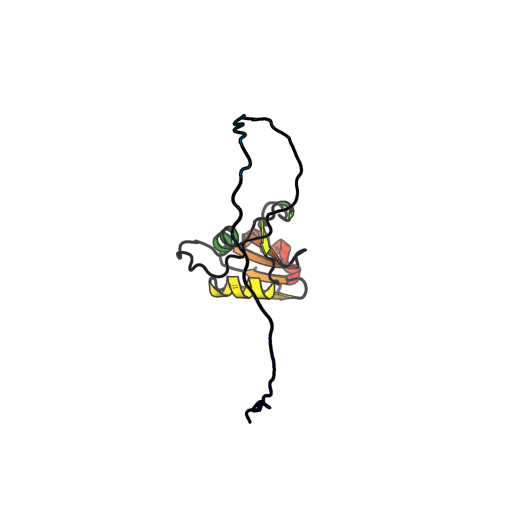 ? -5.892 5.379 -7.801 1.00 93.56 101 THR A O 1
ATOM 728 N N . ILE A 1 102 ? -5.233 3.757 -6.394 1.00 92.38 102 ILE A N 1
ATOM 729 C CA . ILE A 1 102 ? -3.809 4.121 -6.413 1.00 92.38 102 ILE A CA 1
ATOM 730 C C . ILE A 1 102 ? -3.251 4.014 -7.840 1.00 92.38 102 ILE A C 1
ATOM 732 O O . ILE A 1 102 ? -2.578 4.927 -8.317 1.00 92.38 102 ILE A O 1
ATOM 736 N N . THR A 1 103 ? -3.595 2.943 -8.559 1.00 92.94 103 THR A N 1
ATOM 737 C CA . THR A 1 103 ? -3.095 2.681 -9.921 1.00 92.94 103 THR A CA 1
ATOM 738 C C . THR A 1 103 ? -3.632 3.628 -10.995 1.00 92.94 103 THR A C 1
ATOM 740 O O . THR A 1 103 ? -3.046 3.707 -12.071 1.00 92.94 103 THR A O 1
ATOM 743 N N . LYS A 1 104 ? -4.685 4.409 -10.711 1.00 91.19 104 LYS A N 1
ATOM 744 C CA . LYS A 1 104 ? -5.117 5.517 -11.587 1.00 91.19 104 LYS A CA 1
ATOM 745 C C . LYS A 1 104 ? -4.128 6.680 -11.604 1.00 91.19 104 LYS A C 1
ATOM 747 O O . LYS A 1 104 ? -4.089 7.412 -12.587 1.00 91.19 104 LYS A O 1
ATOM 752 N N . PHE A 1 105 ? -3.376 6.861 -10.521 1.00 87.56 105 PHE A N 1
ATOM 753 C CA . PHE A 1 105 ? -2.423 7.961 -10.369 1.00 87.56 105 PHE A CA 1
ATOM 754 C C . PHE A 1 105 ? -0.976 7.493 -10.531 1.00 87.56 105 PHE A C 1
ATOM 756 O O . PHE A 1 105 ? -0.155 8.228 -11.069 1.00 87.56 105 PHE A O 1
ATOM 763 N N . TRP A 1 106 ? -0.676 6.260 -10.111 1.00 88.25 106 TRP A N 1
ATOM 764 C CA . TRP A 1 106 ? 0.676 5.709 -10.093 1.00 88.25 106 TRP A CA 1
ATOM 765 C C . TRP A 1 106 ? 0.713 4.323 -10.721 1.00 88.25 106 TRP A C 1
ATOM 767 O O . TRP A 1 106 ? 0.199 3.360 -10.147 1.00 88.25 106 TRP A O 1
ATOM 777 N N . LEU A 1 107 ? 1.376 4.198 -11.871 1.00 89.19 107 LEU A N 1
ATOM 778 C CA . LEU A 1 107 ? 1.544 2.906 -12.527 1.00 89.19 107 LEU A CA 1
ATOM 779 C C . LEU A 1 107 ? 2.647 2.093 -11.821 1.00 89.19 107 LEU A C 1
ATOM 781 O O . LEU A 1 107 ? 3.785 2.560 -11.741 1.00 89.19 107 LEU A O 1
ATOM 785 N N . PRO A 1 108 ? 2.345 0.894 -11.296 1.00 91.69 108 PRO A N 1
ATOM 786 C CA . PRO A 1 108 ? 3.353 0.042 -10.687 1.00 91.69 108 PRO A CA 1
ATOM 787 C C . PRO A 1 108 ? 4.247 -0.567 -11.769 1.00 91.69 108 PRO A C 1
ATOM 789 O O . PRO A 1 108 ? 3.773 -0.932 -12.846 1.00 91.69 108 PRO A O 1
ATOM 792 N N . GLY A 1 109 ? 5.536 -0.729 -11.467 1.00 88.06 109 GLY A N 1
ATOM 793 C CA . GLY A 1 109 ? 6.451 -1.459 -12.349 1.00 88.06 109 GLY A CA 1
ATOM 794 C C . GLY A 1 109 ? 6.124 -2.953 -12.376 1.00 88.06 109 GLY A C 1
ATOM 795 O O . GLY A 1 109 ? 6.218 -3.602 -13.417 1.00 88.06 109 GLY A O 1
ATOM 796 N N . ARG A 1 110 ? 5.688 -3.494 -11.232 1.00 88.75 110 ARG A N 1
ATOM 797 C CA . ARG A 1 110 ? 5.226 -4.878 -11.070 1.00 88.75 110 ARG A CA 1
ATOM 798 C C . ARG A 1 110 ? 4.083 -4.937 -10.065 1.00 88.75 110 ARG A C 1
ATOM 800 O O . ARG A 1 110 ? 4.051 -4.171 -9.107 1.00 88.75 110 ARG A O 1
ATOM 807 N N . GLY A 1 111 ? 3.184 -5.901 -10.221 1.00 91.06 111 GLY A N 1
ATOM 808 C CA . GLY A 1 111 ? 2.167 -6.161 -9.213 1.00 91.06 111 GLY A CA 1
ATOM 809 C C . GLY A 1 111 ? 1.518 -7.526 -9.357 1.00 91.06 111 GLY A C 1
ATOM 810 O O . GLY A 1 111 ? 1.556 -8.133 -10.427 1.00 91.06 111 GLY A O 1
ATOM 811 N N . CYS A 1 112 ? 0.932 -8.002 -8.267 1.00 92.50 112 CYS A N 1
ATOM 812 C CA . CYS A 1 112 ? 0.146 -9.228 -8.230 1.00 92.50 112 CYS A CA 1
ATOM 813 C C . CYS A 1 112 ? -0.963 -9.121 -7.179 1.00 92.50 112 CYS A C 1
ATOM 815 O O . CYS A 1 112 ? -0.940 -8.251 -6.307 1.00 92.50 112 CYS A O 1
ATOM 817 N N . ALA A 1 113 ? -1.951 -10.003 -7.275 1.00 93.69 113 ALA A N 1
ATOM 818 C CA . ALA A 1 113 ? -3.020 -10.124 -6.297 1.00 93.69 113 ALA A CA 1
ATOM 819 C C . ALA A 1 113 ? -3.234 -11.600 -5.965 1.00 93.69 113 ALA A C 1
ATOM 821 O O . ALA A 1 113 ? -3.176 -12.452 -6.852 1.00 93.69 113 ALA A O 1
ATOM 822 N N . ASP A 1 114 ? -3.488 -11.886 -4.696 1.00 91.62 114 ASP A N 1
ATOM 823 C CA . ASP A 1 114 ? -3.813 -13.217 -4.200 1.00 91.62 114 ASP A CA 1
ATOM 824 C C . ASP A 1 114 ? -4.978 -13.157 -3.196 1.00 91.62 114 ASP A C 1
ATOM 826 O O . ASP A 1 114 ? -5.682 -12.150 -3.066 1.00 91.62 114 ASP A O 1
ATOM 830 N N . ALA A 1 115 ? -5.225 -14.266 -2.497 1.00 88.81 115 ALA A N 1
ATOM 831 C CA . ALA A 1 115 ? -6.274 -14.328 -1.490 1.00 88.81 115 ALA A CA 1
ATOM 832 C C . ALA A 1 115 ? -5.979 -13.466 -0.251 1.00 88.81 115 ALA A C 1
ATOM 834 O O . ALA A 1 115 ? -6.919 -13.152 0.474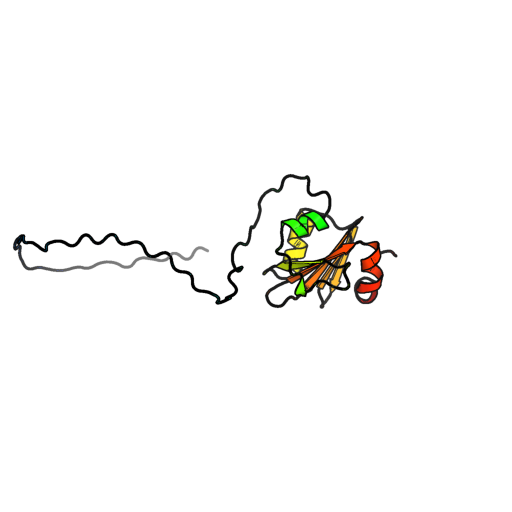 1.00 88.81 115 ALA A O 1
ATOM 835 N N . GLU A 1 116 ? -4.733 -13.082 0.017 1.00 90.62 116 GLU A N 1
ATOM 836 C CA . GLU A 1 116 ? -4.335 -12.290 1.185 1.00 90.62 116 GLU A CA 1
ATOM 837 C C . GLU A 1 116 ? -4.314 -10.783 0.893 1.00 90.62 116 GLU A C 1
ATOM 839 O O . GLU A 1 116 ? -4.583 -9.978 1.794 1.00 90.62 116 GLU A O 1
ATOM 844 N N . GLY A 1 117 ? -4.063 -10.381 -0.355 1.00 95.12 117 GLY A N 1
ATOM 845 C CA . GLY A 1 117 ? -4.084 -8.975 -0.733 1.00 95.12 117 GLY A CA 1
ATOM 846 C C . GLY A 1 117 ? -3.600 -8.665 -2.145 1.00 95.12 117 GLY A C 1
ATOM 847 O O . GLY A 1 117 ? -3.453 -9.535 -3.001 1.00 95.12 117 GLY A O 1
ATOM 848 N N . VAL A 1 118 ? -3.360 -7.378 -2.374 1.00 97.38 118 VAL A N 1
ATOM 849 C CA . VAL A 1 118 ? -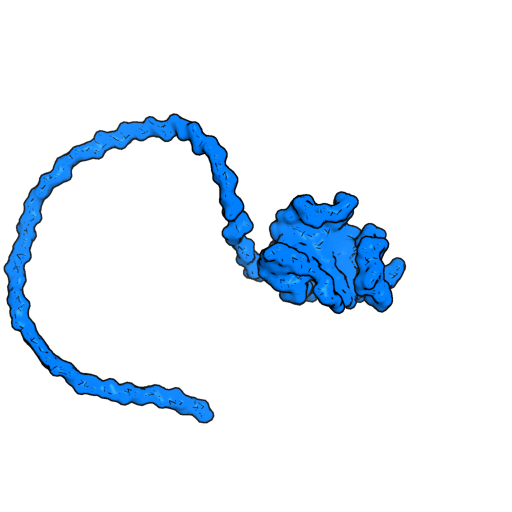2.766 -6.829 -3.592 1.00 97.38 118 VAL A CA 1
ATOM 850 C C . VAL A 1 118 ? -1.382 -6.285 -3.255 1.00 97.38 118 VAL A C 1
ATOM 852 O O . VAL A 1 118 ? -1.213 -5.577 -2.266 1.00 97.38 118 VAL A O 1
ATOM 855 N N . TYR A 1 119 ? -0.398 -6.605 -4.083 1.00 96.56 119 TYR A N 1
ATOM 856 C CA . TYR A 1 119 ? 1.006 -6.271 -3.885 1.00 96.56 119 TYR A CA 1
ATOM 857 C C . TYR A 1 119 ? 1.477 -5.456 -5.083 1.00 96.56 119 TYR A C 1
ATOM 859 O O . TYR A 1 119 ? 1.524 -5.968 -6.201 1.00 96.56 119 TYR A O 1
ATOM 867 N N . LEU A 1 120 ? 1.811 -4.188 -4.860 1.00 95.94 120 LEU A N 1
ATOM 868 C CA . LEU A 1 120 ? 2.223 -3.247 -5.898 1.00 95.94 120 LEU A CA 1
ATOM 869 C C . LEU A 1 120 ? 3.655 -2.794 -5.622 1.00 95.94 120 LEU A C 1
ATOM 871 O O . LEU A 1 120 ? 3.939 -2.243 -4.559 1.00 95.94 120 LEU A O 1
ATOM 875 N N . ARG A 1 121 ? 4.552 -3.008 -6.583 1.00 94.19 121 ARG A N 1
ATOM 876 C CA . ARG A 1 121 ? 5.941 -2.554 -6.518 1.00 94.19 121 ARG A CA 1
ATOM 877 C C . ARG A 1 121 ? 6.150 -1.381 -7.461 1.00 94.19 121 ARG A C 1
ATOM 879 O O . ARG A 1 121 ? 5.889 -1.468 -8.665 1.00 94.19 121 ARG A O 1
ATOM 886 N N . TYR A 1 122 ? 6.66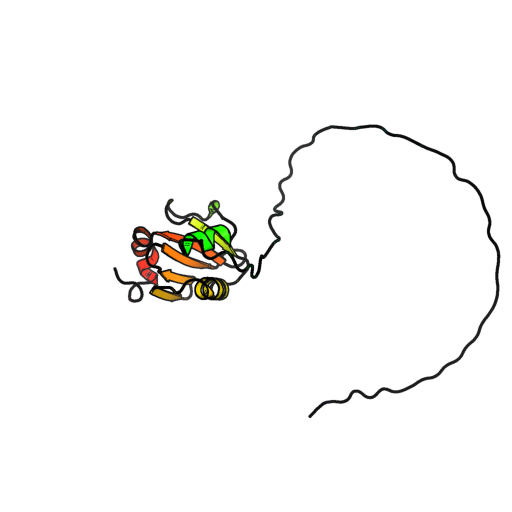8 -0.305 -6.894 1.00 92.44 122 TYR A N 1
ATOM 887 C CA . TYR A 1 122 ? 7.131 0.881 -7.593 1.00 92.44 122 TYR A CA 1
ATOM 888 C C . TYR A 1 122 ? 8.661 0.944 -7.532 1.00 92.44 122 TYR A C 1
ATOM 890 O O . TYR A 1 122 ? 9.306 0.039 -7.001 1.00 92.44 122 TYR A O 1
ATOM 898 N N . ALA A 1 123 ? 9.247 1.993 -8.112 1.00 89.00 123 ALA A N 1
ATOM 899 C CA . ALA A 1 123 ? 10.699 2.158 -8.141 1.00 89.00 123 ALA A CA 1
ATOM 900 C C . ALA A 1 123 ? 11.293 2.176 -6.720 1.00 89.00 123 ALA A C 1
ATOM 902 O O . ALA A 1 123 ? 12.096 1.315 -6.373 1.00 89.00 123 ALA A O 1
ATOM 903 N N . GLU A 1 124 ? 10.814 3.093 -5.879 1.00 88.69 124 GLU A N 1
ATOM 904 C CA . GLU A 1 124 ? 11.364 3.317 -4.533 1.00 88.69 124 GLU A CA 1
ATOM 905 C C . GLU A 1 124 ? 10.528 2.681 -3.420 1.00 88.69 124 GLU A C 1
ATOM 907 O O . GLU A 1 124 ? 11.051 2.285 -2.375 1.00 88.69 124 GLU A O 1
ATOM 912 N N . ASP A 1 125 ? 9.224 2.553 -3.656 1.00 92.00 125 ASP A N 1
ATOM 913 C CA . ASP A 1 125 ? 8.270 2.114 -2.650 1.00 92.00 125 ASP A CA 1
ATOM 914 C C . ASP A 1 125 ? 7.524 0.859 -3.082 1.00 92.00 125 ASP A C 1
ATOM 916 O O . ASP A 1 125 ? 7.324 0.550 -4.259 1.00 92.00 125 ASP A O 1
ATOM 920 N N . THR A 1 126 ? 7.032 0.160 -2.080 1.00 94.62 126 THR A N 1
ATOM 921 C CA . THR A 1 126 ? 6.109 -0.946 -2.212 1.00 94.62 126 THR A CA 1
ATOM 922 C C . THR A 1 126 ? 4.841 -0.609 -1.447 1.00 94.62 126 THR A C 1
ATOM 924 O O . THR A 1 126 ? 4.891 -0.163 -0.301 1.00 94.62 126 THR A O 1
ATOM 927 N N . VAL A 1 127 ? 3.698 -0.855 -2.083 1.00 97.06 127 VAL A N 1
ATOM 928 C CA . VAL A 1 127 ? 2.378 -0.698 -1.479 1.00 97.06 127 VAL A CA 1
ATOM 929 C C . VAL A 1 127 ? 1.700 -2.061 -1.438 1.00 97.06 127 VAL A C 1
ATOM 931 O O . VAL A 1 127 ? 1.400 -2.659 -2.473 1.00 97.06 127 VAL A O 1
ATOM 934 N N . VAL A 1 128 ? 1.450 -2.556 -0.231 1.00 97.44 128 VAL A N 1
ATOM 935 C CA . VAL A 1 128 ? 0.752 -3.821 0.013 1.00 97.44 128 VAL A CA 1
ATOM 936 C C . VAL A 1 128 ? -0.605 -3.531 0.626 1.00 97.44 128 VAL A C 1
ATOM 938 O O . VAL A 1 128 ? -0.708 -2.851 1.638 1.00 97.44 128 VAL A O 1
ATOM 941 N N . ILE A 1 129 ? -1.662 -4.062 0.026 1.00 98.00 129 ILE A N 1
ATOM 942 C CA . ILE A 1 129 ? -3.041 -3.783 0.411 1.00 98.00 129 ILE A CA 1
ATOM 943 C C . ILE A 1 129 ? -3.692 -5.098 0.813 1.00 98.00 129 ILE A C 1
ATOM 945 O O . ILE A 1 129 ? -3.937 -5.970 -0.018 1.00 98.00 129 ILE A O 1
ATOM 949 N N . ARG A 1 130 ? -3.972 -5.250 2.100 1.00 96.69 130 ARG A N 1
ATOM 950 C CA . ARG A 1 130 ? -4.527 -6.464 2.707 1.00 96.69 130 ARG A CA 1
ATOM 951 C C . ARG A 1 130 ? -5.924 -6.208 3.229 1.00 96.69 130 ARG A C 1
ATOM 953 O O . ARG A 1 130 ? -6.321 -5.064 3.437 1.00 96.69 130 ARG A O 1
ATOM 960 N N . ARG A 1 131 ? -6.673 -7.279 3.490 1.00 95.69 131 ARG A N 1
ATOM 961 C CA . ARG A 1 131 ? -7.938 -7.153 4.226 1.00 95.69 131 ARG A CA 1
ATOM 962 C C . ARG A 1 131 ? -7.661 -6.645 5.643 1.00 95.69 131 ARG A C 1
ATOM 964 O O . ARG A 1 131 ? -6.865 -7.232 6.368 1.00 95.69 131 ARG A O 1
ATOM 971 N N . GLY A 1 132 ? -8.324 -5.556 6.013 1.00 91.38 132 GLY A N 1
ATOM 972 C CA . GLY A 1 132 ? -8.324 -4.986 7.357 1.00 91.38 132 GLY A CA 1
ATOM 973 C C . GLY A 1 132 ? -9.660 -5.220 8.067 1.00 91.38 132 GLY A C 1
ATOM 974 O O . GLY A 1 132 ? -10.602 -5.767 7.497 1.00 91.38 132 GLY A O 1
ATOM 975 N N . ARG A 1 133 ? -9.774 -4.761 9.319 1.00 87.31 133 ARG A N 1
ATOM 976 C CA . ARG A 1 133 ? -10.979 -4.971 10.150 1.00 87.31 133 ARG A CA 1
ATOM 977 C C . ARG A 1 133 ? -12.247 -4.306 9.600 1.00 87.31 133 ARG A C 1
ATOM 979 O O . ARG A 1 133 ? -13.339 -4.791 9.865 1.00 87.31 133 ARG A O 1
ATOM 986 N N . GLN A 1 134 ? -12.105 -3.190 8.885 1.00 88.00 134 GLN A N 1
ATOM 987 C CA . GLN A 1 134 ? -13.221 -2.403 8.342 1.00 88.00 134 GLN A CA 1
ATOM 988 C C . GLN A 1 134 ? -13.041 -2.093 6.847 1.00 88.00 134 GLN A C 1
ATOM 990 O O . GLN A 1 134 ? -13.557 -1.092 6.371 1.00 88.00 134 GLN A O 1
ATOM 995 N N . GLY A 1 135 ? -12.294 -2.923 6.113 1.00 94.75 135 GLY A N 1
ATOM 996 C CA . GLY A 1 135 ? -11.986 -2.693 4.699 1.00 94.75 135 GLY A CA 1
ATOM 997 C C . GLY A 1 135 ? -10.580 -3.170 4.363 1.00 94.75 135 GLY A C 1
ATOM 998 O O . GLY A 1 135 ? -10.314 -4.373 4.368 1.00 94.75 135 GLY A O 1
ATOM 999 N N . SER A 1 136 ? -9.675 -2.229 4.116 1.00 97.19 136 SER A N 1
ATOM 1000 C CA . SER A 1 136 ? -8.282 -2.492 3.760 1.00 97.19 136 SER A CA 1
ATOM 1001 C C . SER A 1 136 ? -7.298 -1.944 4.784 1.00 97.19 136 SER A C 1
ATOM 1003 O O . SER A 1 136 ? -7.474 -0.844 5.311 1.00 97.19 136 SER A O 1
ATOM 1005 N N . LEU A 1 137 ? -6.225 -2.699 4.993 1.00 97.62 137 LEU A N 1
ATOM 1006 C CA . LEU A 1 137 ? -4.972 -2.241 5.579 1.00 97.62 137 LEU A CA 1
ATOM 1007 C C . LEU A 1 137 ? -3.979 -2.018 4.436 1.00 97.62 137 LEU A C 1
ATOM 1009 O O . LEU A 1 137 ? -3.776 -2.909 3.614 1.00 97.62 137 LEU A O 1
ATOM 1013 N N . ILE A 1 138 ? -3.374 -0.842 4.381 1.00 98.06 138 ILE A N 1
ATOM 1014 C CA . ILE A 1 138 ? -2.411 -0.443 3.360 1.00 98.06 138 ILE A CA 1
ATOM 1015 C C . ILE A 1 138 ? -1.066 -0.285 4.058 1.00 98.06 138 ILE A C 1
ATOM 1017 O O . ILE A 1 138 ? -0.937 0.519 4.974 1.00 98.06 138 ILE A O 1
ATOM 1021 N N . LEU A 1 139 ? -0.078 -1.057 3.635 1.00 97.69 139 LEU A N 1
ATOM 1022 C CA . LEU A 1 139 ? 1.282 -1.036 4.149 1.00 97.69 139 LEU A CA 1
ATOM 1023 C C . LEU A 1 139 ? 2.180 -0.421 3.083 1.00 97.69 139 LEU A C 1
ATOM 1025 O O . LEU A 1 139 ? 2.239 -0.922 1.959 1.00 97.69 139 LEU A O 1
ATOM 1029 N N . VAL A 1 140 ? 2.861 0.658 3.446 1.00 96.88 140 VAL A N 1
ATOM 1030 C CA . VAL A 1 140 ? 3.861 1.321 2.611 1.00 96.88 140 VAL A CA 1
ATOM 1031 C C . VAL A 1 140 ? 5.227 1.045 3.206 1.00 96.88 140 VAL A C 1
ATOM 1033 O O . VAL A 1 140 ? 5.459 1.301 4.384 1.00 96.88 140 VAL A O 1
ATOM 1036 N N . GLU A 1 141 ? 6.127 0.513 2.396 1.00 95.06 141 GLU A N 1
ATOM 1037 C CA . GLU A 1 141 ? 7.482 0.154 2.805 1.00 95.06 141 GLU A CA 1
ATOM 1038 C C . GLU A 1 141 ? 8.447 0.440 1.648 1.00 95.06 141 GLU A C 1
ATOM 1040 O O . GLU A 1 141 ? 8.039 0.462 0.484 1.00 95.06 141 GLU A O 1
ATOM 1045 N N . LYS A 1 142 ? 9.733 0.650 1.938 1.00 92.06 142 LYS A N 1
ATOM 1046 C CA . LYS A 1 142 ? 10.747 0.790 0.887 1.00 92.06 142 LYS A CA 1
ATOM 1047 C C . LYS A 1 142 ? 10.928 -0.524 0.132 1.00 92.06 142 LYS A C 1
ATOM 1049 O O . LYS A 1 142 ? 10.945 -1.602 0.726 1.00 92.06 142 LYS A O 1
ATOM 1054 N N . SER A 1 143 ? 11.140 -0.440 -1.182 1.00 86.56 143 SER A N 1
ATOM 1055 C CA . SER A 1 143 ? 11.328 -1.625 -2.034 1.00 86.56 143 SER A CA 1
ATOM 1056 C C . SER A 1 143 ? 12.461 -2.544 -1.548 1.00 86.56 143 SER A C 1
ATOM 1058 O O . SER A 1 143 ? 12.362 -3.762 -1.693 1.00 86.56 143 SER A O 1
ATOM 1060 N N . ALA A 1 144 ? 13.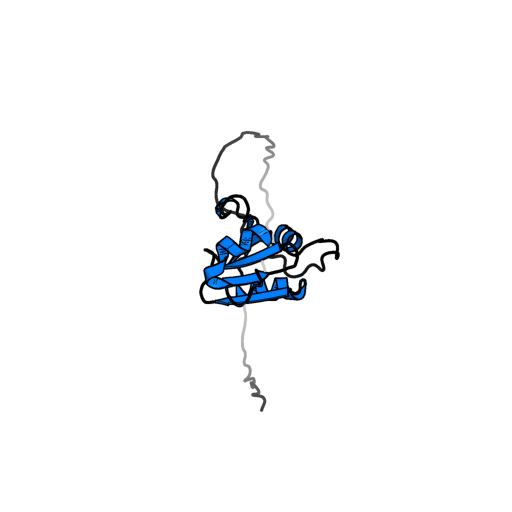499 -1.983 -0.914 1.00 85.56 144 ALA A N 1
ATOM 1061 C CA . ALA A 1 144 ? 14.638 -2.726 -0.373 1.00 85.56 144 ALA A CA 1
ATOM 1062 C C . ALA A 1 144 ? 14.284 -3.659 0.804 1.00 85.56 144 ALA A C 1
ATOM 1064 O O . ALA A 1 144 ? 14.862 -4.739 0.921 1.00 85.56 144 ALA A O 1
ATOM 1065 N N . THR A 1 145 ? 13.340 -3.276 1.669 1.00 89.75 145 THR A N 1
ATOM 1066 C CA . THR A 1 145 ? 12.956 -4.069 2.854 1.00 89.75 145 THR A CA 1
ATOM 1067 C C . THR A 1 145 ? 11.691 -4.897 2.619 1.00 89.75 145 THR A C 1
ATOM 1069 O O . THR A 1 145 ? 11.481 -5.921 3.274 1.00 89.75 145 THR A O 1
ATOM 1072 N N . ALA A 1 146 ? 10.888 -4.535 1.614 1.00 89.88 146 ALA A N 1
ATOM 1073 C CA . ALA A 1 146 ? 9.638 -5.217 1.303 1.00 89.88 146 ALA A CA 1
ATOM 1074 C C . ALA A 1 146 ? 9.820 -6.628 0.707 1.00 89.88 146 ALA A C 1
ATOM 1076 O O . ALA A 1 146 ? 9.051 -7.536 1.036 1.00 89.88 146 ALA A O 1
ATOM 1077 N N . TYR A 1 147 ? 10.820 -6.855 -0.161 1.00 86.81 147 TYR A N 1
ATOM 1078 C CA . TYR A 1 147 ? 10.966 -8.151 -0.846 1.00 86.81 147 TYR A CA 1
ATOM 1079 C C . TYR A 1 147 ? 11.142 -9.333 0.129 1.00 86.81 147 TYR A C 1
ATOM 1081 O O . TYR A 1 147 ? 10.359 -10.282 0.032 1.00 86.81 147 TYR A O 1
ATOM 1089 N N . PRO A 1 148 ? 12.072 -9.306 1.110 1.00 89.50 148 PRO A N 1
ATOM 1090 C CA . PRO A 1 148 ? 12.216 -10.401 2.075 1.00 89.50 148 PRO A CA 1
ATOM 1091 C C . PRO A 1 148 ? 10.928 -10.710 2.848 1.00 89.50 148 PRO A C 1
ATOM 1093 O O . PRO A 1 148 ? 10.648 -11.870 3.147 1.00 89.50 148 PRO A O 1
ATOM 1096 N N . ARG A 1 149 ? 10.118 -9.684 3.140 1.00 91.75 149 ARG A N 1
ATOM 1097 C CA . ARG A 1 149 ? 8.869 -9.811 3.902 1.00 91.75 149 ARG A CA 1
ATOM 1098 C C . ARG A 1 149 ? 7.753 -10.475 3.095 1.00 91.75 149 ARG A C 1
ATOM 1100 O O . ARG A 1 149 ? 7.001 -11.287 3.636 1.00 91.75 149 ARG A O 1
ATOM 1107 N N . TYR A 1 150 ? 7.636 -10.134 1.812 1.00 91.25 150 TYR A N 1
ATOM 1108 C CA . TYR A 1 150 ? 6.518 -10.561 0.964 1.00 91.25 150 TYR A CA 1
ATOM 1109 C C . TYR A 1 150 ? 6.887 -11.616 -0.078 1.00 91.25 150 TYR A C 1
ATOM 1111 O O . TYR A 1 150 ? 6.021 -12.008 -0.857 1.00 91.25 150 TYR A O 1
ATOM 1119 N N . VAL A 1 151 ? 8.123 -12.131 -0.073 1.00 89.44 151 VAL A N 1
ATOM 1120 C CA . VAL A 1 151 ? 8.630 -13.099 -1.063 1.00 89.44 151 VAL A CA 1
ATOM 1121 C C . VAL A 1 151 ? 7.680 -14.274 -1.312 1.00 89.44 151 VAL A C 1
ATOM 1123 O O . VAL A 1 151 ? 7.505 -14.677 -2.455 1.00 89.44 151 VAL A O 1
ATOM 1126 N N . LYS A 1 152 ? 6.990 -14.779 -0.280 1.00 90.44 152 LYS A N 1
ATOM 1127 C CA . LYS A 1 152 ? 6.032 -15.891 -0.417 1.00 90.44 152 LYS A CA 1
ATOM 1128 C C . LYS A 1 152 ? 4.814 -15.575 -1.306 1.00 90.44 152 LYS A C 1
ATOM 1130 O O . LYS A 1 152 ? 4.191 -16.502 -1.803 1.00 90.44 152 LYS A O 1
ATOM 1135 N N . HIS A 1 153 ? 4.492 -14.295 -1.502 1.00 89.12 153 HIS A N 1
ATOM 1136 C CA . HIS A 1 153 ? 3.386 -13.814 -2.343 1.00 89.12 153 HIS A CA 1
ATOM 1137 C C . HIS A 1 153 ? 3.855 -13.328 -3.712 1.00 89.12 153 HIS A C 1
ATOM 1139 O O . HIS A 1 153 ? 3.150 -13.466 -4.706 1.00 89.12 153 HIS A O 1
ATOM 1145 N N . VAL A 1 154 ? 5.039 -12.717 -3.748 1.00 88.38 154 VAL A N 1
ATOM 1146 C CA . VAL A 1 154 ? 5.508 -11.938 -4.903 1.00 88.38 154 VAL A CA 1
ATOM 1147 C C . VAL A 1 154 ? 6.608 -12.642 -5.691 1.00 88.38 154 VAL A C 1
ATOM 1149 O O . VAL A 1 154 ? 7.034 -12.135 -6.730 1.00 88.38 154 VAL A O 1
ATOM 1152 N N . ALA A 1 155 ? 7.078 -13.806 -5.228 1.00 81.75 155 ALA A N 1
ATOM 1153 C CA . ALA A 1 155 ? 8.046 -14.614 -5.959 1.00 81.75 155 ALA A CA 1
ATOM 1154 C C . ALA A 1 155 ? 7.523 -14.924 -7.370 1.00 81.75 155 ALA A C 1
ATOM 1156 O O . ALA A 1 155 ? 6.427 -15.452 -7.541 1.00 81.75 155 ALA A O 1
ATOM 1157 N N . GLY A 1 156 ? 8.318 -14.572 -8.383 1.00 82.06 156 GLY A N 1
ATOM 1158 C CA . GLY A 1 156 ? 7.949 -14.710 -9.796 1.00 82.06 156 GLY A CA 1
ATOM 1159 C C . GLY A 1 156 ? 7.229 -13.496 -10.395 1.00 82.06 156 GLY A C 1
ATOM 1160 O O . GLY A 1 156 ? 7.161 -13.392 -11.616 1.00 82.06 156 GLY A O 1
ATOM 1161 N N . TYR A 1 157 ? 6.764 -12.554 -9.570 1.00 81.94 157 TYR A N 1
ATOM 1162 C CA . TYR A 1 157 ? 6.183 -11.281 -10.014 1.00 81.94 157 TYR A CA 1
ATOM 1163 C C . TYR A 1 157 ? 7.133 -10.104 -9.809 1.00 81.94 157 TYR A C 1
ATOM 1165 O O . TYR A 1 157 ? 7.165 -9.196 -10.638 1.00 81.94 157 TYR A O 1
ATOM 1173 N N . TRP A 1 158 ? 7.889 -10.103 -8.709 1.00 83.00 158 TRP A N 1
ATOM 1174 C CA . TRP A 1 158 ? 8.909 -9.095 -8.430 1.00 83.00 158 TRP A CA 1
ATOM 1175 C C . TRP A 1 158 ? 10.298 -9.646 -8.736 1.00 83.00 158 TRP A C 1
ATOM 1177 O O . TRP A 1 158 ? 10.660 -10.750 -8.327 1.00 83.00 158 TRP A O 1
ATOM 1187 N N . ASP A 1 159 ? 11.078 -8.845 -9.447 1.00 71.81 159 ASP A N 1
ATOM 1188 C CA . ASP A 1 159 ? 12.514 -9.029 -9.634 1.00 71.81 159 ASP A CA 1
ATOM 1189 C C . ASP A 1 159 ? 13.258 -8.800 -8.299 1.00 71.81 159 ASP A C 1
ATOM 1191 O O . ASP A 1 159 ? 12.832 -7.963 -7.496 1.00 71.81 159 ASP A O 1
ATOM 1195 N N . ARG A 1 160 ? 14.313 -9.588 -8.044 1.00 60.75 160 ARG A N 1
ATOM 1196 C CA . ARG A 1 160 ? 15.153 -9.481 -6.836 1.00 60.75 160 ARG A CA 1
ATOM 1197 C C . ARG A 1 160 ? 16.019 -8.233 -6.845 1.00 60.75 160 ARG A C 1
ATOM 1199 O O . ARG A 1 160 ? 16.449 -7.840 -7.950 1.00 60.75 160 ARG A O 1
#

Mean predicted aligned error: 16.79 Å

pLDDT: mean 74.06, std 22.67, range [33.53, 98.06]

InterPro domains:
  IPR025341 Protein of unknown function DUF4247 [PF14042] (64-149)

Foldseek 3Di:
DDDDDDDDDDDDDDDDDDDDDDDDDDDDDDDDDDDDDDDDDDDDDDDPPPDDQPDDDPDDPPQPDLLSVCVVRFAWDQVPAPPVFWTKTDDLAAQVVVVVVSCVNDPAPWWDADPAHIWGHHDFWIWTWGQDPRHIIIIIGTPVPVCVVCVVPCVVGDDD

Sequence (160 aa):
MRKRWRAVPERSDGAGADGPEGPTDSGGRAARRTLRGRGLAGGAVLFLVVGLVLAVLPLPVNDLSPGDYVAKSYPRSPADDIGGDAVAYTSPLPPTDVAATITKFWLPGRGCADAEGVYLRYAEDTVVIRRGRQGSLILVEKSATAYPRYVKHVAGYWDR

Secondary structure (DSSP, 8-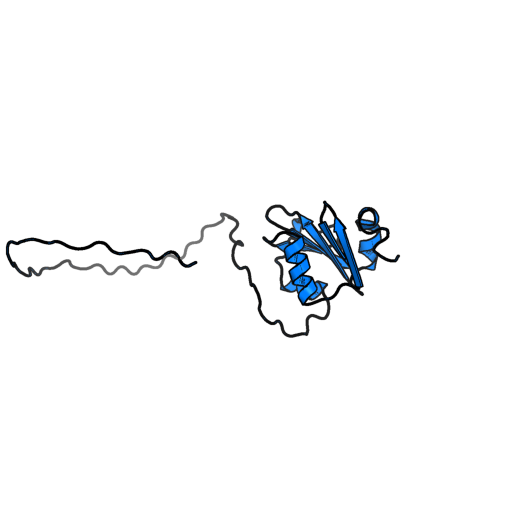state):
---PPPP-----------------------------------------------------S---SHHHHHHHHS-B-GGG-BTTTBEEEEESS-HHHHHHHHHTT---SEEEE-SSEEEEE-SSEEEEEEEETTEEEEEEEEHHHHHHHHHHHHBTTB--